Protein AF-A0A0G4PIU4-F1 (afdb_monomer_lite)

Secondary structure (DSSP, 8-state):
-HHHHHHHHSSPPP---HHHHHHHHHHSHHHHHHHHHHHHT-----HHHHHHH-TT---HHHHHHHTSTT--

Radius of gyration: 15.78 Å; chains: 1; bounding box: 31×24×39 Å

pLDDT: mean 91.6, std 4.67, range [64.88, 97.69]

Organism: Penicillium camemberti (strain FM 013) (NCBI:txid1429867)

Foldseek 3Di:
DQVLCCVQQVDGDDDDDPVVVVVVLVVPVVSVVVVVCCVPPNDPDDPVVVCVVPVPDDDPNRCCQPPDPSHD

Structure (mmCIF, N/CA/C/O backbone):
data_AF-A0A0G4PIU4-F1
#
_entry.id   AF-A0A0G4PIU4-F1
#
loop_
_atom_site.group_PDB
_atom_site.id
_atom_site.type_symbol
_atom_site.label_atom_id
_atom_site.label_alt_id
_atom_site.label_comp_id
_atom_site.label_asym_id
_atom_site.label_entity_id
_atom_site.label_seq_id
_atom_site.pdbx_PDB_ins_code
_atom_site.Cartn_x
_atom_site.Cartn_y
_atom_site.Cartn_z
_atom_site.occupancy
_atom_site.B_iso_or_equiv
_atom_site.auth_seq_id
_atom_site.auth_comp_id
_atom_site.auth_asym_id
_atom_site.auth_atom_id
_atom_site.pdbx_PDB_model_num
ATOM 1 N N . MET A 1 1 ? -8.166 3.867 -4.101 1.00 87.38 1 MET A N 1
ATOM 2 C CA . MET A 1 1 ? -8.224 2.665 -3.236 1.00 87.38 1 MET A CA 1
ATOM 3 C C . MET A 1 1 ? -9.571 2.543 -2.528 1.00 87.38 1 MET A C 1
ATOM 5 O O . MET A 1 1 ? -10.258 1.569 -2.789 1.00 87.38 1 MET A O 1
ATOM 9 N N . ALA A 1 2 ? -9.991 3.526 -1.717 1.00 92.44 2 ALA A N 1
ATOM 10 C CA . ALA A 1 2 ? -11.279 3.486 -1.003 1.00 92.44 2 ALA A CA 1
ATOM 11 C C . ALA A 1 2 ? -12.505 3.284 -1.903 1.00 92.44 2 ALA A C 1
ATOM 13 O O . ALA A 1 2 ? -13.334 2.426 -1.618 1.00 92.44 2 ALA A O 1
ATOM 14 N N . SER A 1 3 ? -12.577 4.001 -3.027 1.00 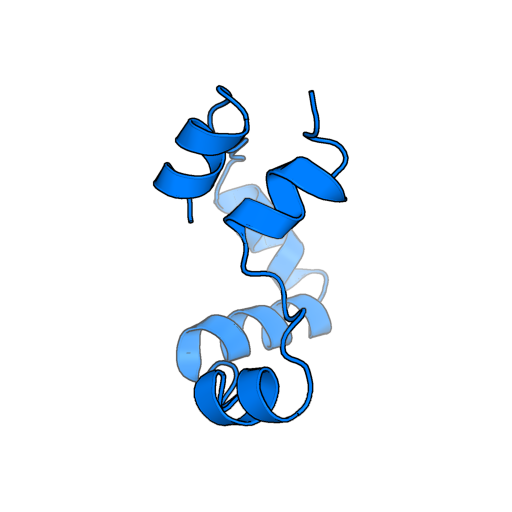94.44 3 SER A N 1
ATOM 15 C CA . SER A 1 3 ? -13.643 3.826 -4.019 1.00 94.44 3 SER A CA 1
ATOM 16 C C . SER A 1 3 ? -13.694 2.401 -4.576 1.00 94.44 3 SER A C 1
ATOM 18 O O . SER A 1 3 ? -14.750 1.782 -4.562 1.00 94.44 3 SER A O 1
ATOM 20 N N . VAL A 1 4 ? -12.552 1.859 -5.010 1.00 95.00 4 VAL A N 1
ATOM 21 C CA . VAL A 1 4 ? -12.445 0.487 -5.535 1.00 95.00 4 VAL A CA 1
ATOM 22 C C . VAL A 1 4 ? -12.847 -0.533 -4.471 1.00 95.00 4 VAL A C 1
ATOM 24 O O . VAL A 1 4 ? -13.620 -1.436 -4.764 1.00 95.00 4 VAL A O 1
ATOM 27 N N . PHE A 1 5 ? -12.389 -0.365 -3.228 1.00 95.00 5 PHE A N 1
ATOM 28 C CA . PHE A 1 5 ? -12.762 -1.249 -2.126 1.00 95.00 5 PHE A CA 1
ATOM 29 C C . PHE A 1 5 ? -14.275 -1.246 -1.884 1.00 95.00 5 PHE A C 1
ATOM 31 O O . PHE A 1 5 ? -14.891 -2.310 -1.864 1.00 95.00 5 PHE A O 1
ATOM 38 N N . GLN A 1 6 ? -14.890 -0.064 -1.780 1.00 94.25 6 GLN A N 1
ATOM 39 C CA . GLN A 1 6 ? -16.335 0.075 -1.595 1.00 94.25 6 GLN A CA 1
ATOM 40 C C . GLN A 1 6 ? -17.124 -0.514 -2.769 1.00 94.25 6 GLN A C 1
ATOM 42 O O . GLN A 1 6 ? -18.106 -1.217 -2.550 1.00 94.25 6 GLN A O 1
ATOM 47 N N . GLN A 1 7 ? -16.696 -0.262 -4.008 1.00 94.75 7 GLN A N 1
ATOM 48 C CA . GLN A 1 7 ? -17.357 -0.792 -5.202 1.00 94.75 7 GLN A CA 1
ATOM 49 C C . GLN A 1 7 ? -17.299 -2.322 -5.259 1.00 94.75 7 GLN A C 1
ATOM 51 O O . GLN A 1 7 ? -18.293 -2.959 -5.592 1.00 94.75 7 GLN A O 1
ATOM 56 N N . LYS A 1 8 ? -16.147 -2.911 -4.921 1.00 94.88 8 LYS A N 1
ATOM 57 C CA . LYS A 1 8 ? -15.895 -4.352 -5.060 1.00 94.88 8 LYS A CA 1
ATOM 58 C C . LYS A 1 8 ? -16.439 -5.169 -3.887 1.00 94.88 8 LYS A C 1
ATOM 60 O O . LYS A 1 8 ? -16.929 -6.274 -4.084 1.00 94.88 8 LYS A O 1
ATOM 65 N N . THR A 1 9 ? -16.406 -4.620 -2.673 1.00 93.62 9 THR A N 1
ATOM 66 C CA . THR A 1 9 ? -16.825 -5.334 -1.451 1.00 93.62 9 THR A CA 1
ATOM 67 C C . THR A 1 9 ? -18.216 -4.925 -0.955 1.00 93.62 9 THR A C 1
ATOM 69 O O . THR A 1 9 ? -18.873 -5.690 -0.252 1.00 93.62 9 THR A O 1
ATOM 72 N N . GLY A 1 10 ? -18.697 -3.728 -1.310 1.00 93.44 10 GLY A N 1
ATOM 73 C CA . GLY A 1 10 ? -19.902 -3.123 -0.732 1.00 93.44 10 GLY A CA 1
ATOM 74 C C . GLY A 1 10 ? -19.713 -2.569 0.687 1.00 93.44 10 GLY A C 1
ATOM 75 O O . GLY A 1 10 ? -20.673 -2.069 1.268 1.00 93.44 10 GLY A O 1
ATOM 76 N N . LYS A 1 11 ? -18.499 -2.630 1.247 1.00 90.50 11 LYS A N 1
ATOM 77 C CA . LYS A 1 11 ? -18.170 -2.173 2.604 1.00 90.50 11 LYS A CA 1
ATOM 78 C C . LYS A 1 11 ? -17.292 -0.926 2.555 1.00 90.50 11 LYS A C 1
ATOM 80 O O . LYS A 1 11 ? -16.455 -0.791 1.662 1.00 90.50 11 LYS A O 1
ATOM 85 N N . SER A 1 12 ? -17.434 -0.050 3.545 1.00 90.94 12 SER A N 1
ATOM 86 C CA . SER A 1 12 ? -16.497 1.057 3.732 1.00 90.94 12 SER A CA 1
ATOM 87 C C . SER A 1 12 ? -15.155 0.527 4.237 1.00 90.94 12 SER A C 1
ATOM 89 O O . SER A 1 12 ? -15.094 -0.513 4.897 1.00 90.94 12 SER A O 1
ATOM 91 N N . ILE A 1 13 ? -14.059 1.225 3.916 1.00 89.50 13 ILE A N 1
ATOM 92 C CA . ILE A 1 13 ? -12.747 0.867 4.466 1.00 89.50 13 ILE A CA 1
ATOM 93 C C . 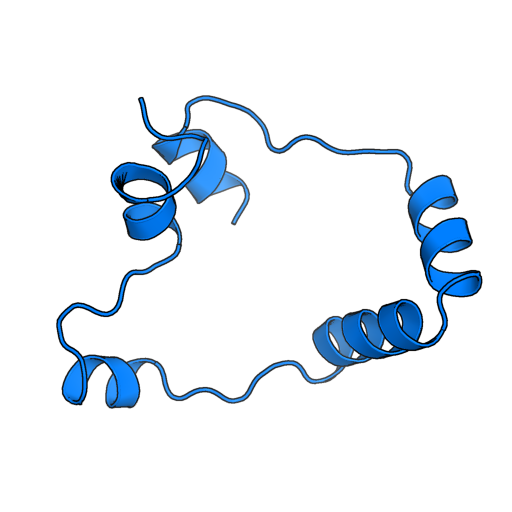ILE A 1 13 ? -12.793 1.065 5.988 1.00 89.50 13 ILE A C 1
ATOM 95 O O . ILE A 1 13 ? -13.119 2.169 6.431 1.00 89.50 13 ILE A O 1
ATOM 99 N N . PRO A 1 14 ? -12.448 0.041 6.790 1.00 86.50 14 PRO A N 1
ATOM 100 C CA . PRO A 1 14 ? -12.357 0.200 8.232 1.00 86.50 14 PRO A CA 1
ATOM 101 C C . PRO A 1 14 ? -11.226 1.174 8.575 1.00 86.50 14 PRO A C 1
ATOM 103 O O . PRO A 1 14 ? -10.094 1.025 8.115 1.00 86.50 14 PRO A O 1
ATOM 106 N N . SER A 1 15 ? -11.536 2.173 9.394 1.00 88.25 15 SER A N 1
ATOM 107 C CA . SER A 1 15 ? -10.586 3.174 9.882 1.00 88.25 15 SER A CA 1
ATOM 108 C C . SER A 1 15 ? -10.431 3.086 11.398 1.00 88.25 15 SER A C 1
ATOM 110 O O . SER A 1 15 ? -11.345 2.654 12.096 1.00 88.25 15 SER A O 1
ATOM 112 N N . THR A 1 16 ? -9.298 3.557 11.915 1.00 90.06 16 THR A N 1
ATOM 113 C CA . THR A 1 16 ? -9.051 3.713 13.356 1.00 90.06 16 THR A CA 1
ATOM 114 C C . THR A 1 16 ? -8.577 5.134 13.671 1.00 90.06 16 THR A C 1
ATOM 116 O O . THR A 1 16 ? -8.392 5.952 12.768 1.00 90.06 16 THR A O 1
ATOM 119 N N . PHE A 1 17 ? -8.391 5.448 14.952 1.00 91.81 17 PHE A N 1
ATOM 120 C CA . PHE A 1 17 ? -7.947 6.763 15.399 1.00 91.81 17 PHE A CA 1
ATOM 121 C C . PHE A 1 17 ? -6.482 7.026 15.032 1.00 91.81 17 PHE A C 1
ATOM 123 O O . PHE A 1 17 ? -5.594 6.226 15.327 1.00 91.81 17 PHE A O 1
ATOM 130 N N . GLN A 1 18 ? -6.212 8.204 14.464 1.00 88.06 18 GLN A N 1
ATOM 131 C CA . GLN A 1 18 ? -4.877 8.588 13.996 1.00 88.06 18 GLN A CA 1
ATOM 132 C C . GLN A 1 18 ? -3.813 8.559 15.104 1.00 88.06 18 GLN A C 1
ATOM 134 O O . GLN A 1 18 ? -2.683 8.154 14.848 1.00 88.06 18 GLN A O 1
ATOM 139 N N . PHE A 1 19 ? -4.159 8.932 16.341 1.00 92.50 19 PHE A N 1
ATOM 140 C CA . PHE A 1 19 ? -3.194 8.921 17.445 1.00 92.50 19 PHE A CA 1
ATOM 141 C C . PHE A 1 19 ? -2.716 7.501 17.793 1.00 92.50 19 PHE A C 1
ATOM 143 O O . PHE A 1 19 ? -1.541 7.318 18.104 1.00 92.50 19 PHE A O 1
ATOM 150 N N . LEU A 1 20 ? -3.590 6.490 17.682 1.00 91.75 20 LEU A N 1
ATOM 151 C CA . LEU A 1 20 ? -3.216 5.089 17.895 1.00 91.75 20 LEU A CA 1
ATOM 152 C C . LEU A 1 20 ? -2.232 4.625 16.822 1.00 91.75 20 LEU A C 1
ATOM 154 O O . LEU A 1 20 ? -1.227 3.993 17.143 1.00 91.75 20 LEU A O 1
ATOM 158 N N . CYS A 1 21 ? -2.473 5.003 15.562 1.00 88.38 21 CYS A N 1
ATOM 159 C CA . CYS A 1 21 ? -1.523 4.761 14.479 1.00 88.38 21 CYS A CA 1
ATOM 160 C C . CYS A 1 21 ? -0.171 5.433 14.755 1.00 88.38 21 CYS A C 1
ATOM 162 O O . CYS A 1 21 ? 0.860 4.784 14.614 1.00 88.38 21 CYS A O 1
ATOM 164 N N . SER A 1 22 ? -0.151 6.694 15.199 1.00 87.12 22 SER A N 1
ATOM 165 C CA . SER A 1 22 ? 1.096 7.407 15.515 1.00 87.12 22 SER A CA 1
ATOM 166 C C . SER A 1 22 ? 1.898 6.733 16.633 1.00 87.12 22 SER A C 1
ATOM 168 O O . SER A 1 22 ? 3.116 6.603 16.515 1.00 87.12 22 SER A O 1
ATOM 170 N N . ILE A 1 23 ? 1.233 6.263 17.695 1.00 91.94 23 ILE A N 1
ATOM 171 C CA . ILE A 1 23 ? 1.883 5.529 18.795 1.00 91.94 23 ILE A CA 1
ATOM 172 C C . ILE A 1 23 ? 2.480 4.215 18.283 1.00 91.94 23 ILE A C 1
ATOM 174 O O . ILE A 1 23 ? 3.648 3.924 18.542 1.00 91.94 23 ILE A O 1
ATOM 178 N N . PHE A 1 24 ? 1.704 3.443 17.519 1.00 89.94 24 PHE A N 1
ATOM 179 C CA . PHE A 1 24 ? 2.159 2.183 16.933 1.00 89.94 24 PHE A CA 1
ATOM 180 C C . PHE A 1 24 ? 3.404 2.388 16.059 1.00 89.94 24 PHE A C 1
ATOM 182 O O . PHE A 1 24 ? 4.426 1.729 16.256 1.00 89.94 24 PHE A O 1
ATOM 189 N N . MET A 1 25 ? 3.356 3.378 15.172 1.00 88.12 25 MET A N 1
ATOM 190 C CA . MET A 1 25 ? 4.454 3.743 14.278 1.00 88.12 25 MET A CA 1
ATOM 191 C C . MET A 1 25 ? 5.719 4.183 15.021 1.00 88.12 25 MET A C 1
ATOM 193 O O . MET A 1 25 ? 6.826 3.864 14.591 1.00 88.12 25 MET A O 1
ATOM 197 N N . ALA A 1 26 ? 5.571 4.888 16.145 1.00 87.38 26 ALA A N 1
ATOM 198 C CA . ALA A 1 26 ? 6.696 5.268 16.995 1.00 87.38 26 ALA A CA 1
ATOM 199 C C . ALA A 1 26 ? 7.287 4.069 17.762 1.00 87.38 26 ALA A C 1
ATOM 201 O O . ALA A 1 26 ? 8.501 4.006 17.959 1.00 87.38 26 ALA A O 1
ATOM 202 N N . SER A 1 27 ? 6.446 3.114 18.180 1.00 89.56 27 SER A N 1
ATOM 203 C CA . SER A 1 27 ? 6.874 1.918 18.922 1.00 89.56 27 SER A CA 1
ATOM 204 C C . SER A 1 27 ? 7.585 0.876 18.051 1.00 89.56 27 SER A C 1
ATOM 206 O O . SER A 1 27 ? 8.528 0.234 18.509 1.00 89.56 27 SER A O 1
ATOM 208 N N . MET A 1 28 ? 7.185 0.737 16.784 1.00 91.25 28 MET A N 1
ATOM 209 C CA . MET A 1 28 ? 7.749 -0.224 15.835 1.00 91.25 28 MET A CA 1
ATOM 210 C C . MET A 1 28 ? 8.543 0.510 14.759 1.00 91.25 28 MET A C 1
ATOM 212 O O . MET A 1 28 ? 8.053 0.729 13.654 1.00 91.25 28 MET A O 1
ATOM 216 N N . LYS A 1 29 ? 9.779 0.898 15.091 1.00 85.81 29 LYS A N 1
ATOM 217 C CA . LYS A 1 29 ? 10.611 1.785 14.259 1.00 85.81 29 LYS A CA 1
ATOM 218 C C . LYS A 1 29 ? 10.738 1.339 12.801 1.00 85.81 29 LYS A C 1
ATOM 220 O O . LYS A 1 29 ? 10.599 2.179 11.921 1.00 85.81 29 LYS A O 1
ATOM 225 N N . ASP A 1 30 ? 10.924 0.046 12.537 1.00 89.62 30 ASP A N 1
ATOM 226 C CA . ASP A 1 30 ? 11.039 -0.468 11.163 1.00 89.62 30 ASP A CA 1
ATOM 227 C C . ASP A 1 30 ? 9.745 -0.269 10.362 1.00 89.62 30 ASP A C 1
ATOM 229 O O . ASP A 1 30 ? 9.777 0.162 9.210 1.00 89.62 30 ASP A O 1
ATOM 233 N N . MET A 1 31 ? 8.592 -0.492 10.998 1.00 88.12 31 MET A N 1
ATOM 234 C CA . MET A 1 31 ? 7.278 -0.208 10.416 1.00 88.12 31 MET A CA 1
ATOM 235 C C . MET A 1 31 ? 7.101 1.304 10.202 1.00 88.12 31 MET A C 1
ATOM 237 O O . MET A 1 31 ? 6.698 1.744 9.125 1.00 88.12 31 MET A O 1
ATOM 241 N N . GLY A 1 32 ? 7.508 2.092 11.204 1.00 88.06 32 GLY A N 1
ATOM 242 C CA . GLY A 1 32 ? 7.660 3.546 11.169 1.00 88.06 32 GLY A CA 1
ATOM 243 C C . GLY A 1 32 ? 8.350 4.048 9.898 1.00 88.06 32 GLY A C 1
ATOM 244 O O . GLY A 1 32 ? 7.797 4.839 9.129 1.00 88.06 32 GLY A O 1
ATOM 245 N N . TYR A 1 33 ? 9.566 3.555 9.669 1.00 92.06 33 TYR A N 1
ATOM 246 C CA . TYR A 1 33 ? 10.394 3.923 8.526 1.00 92.06 33 TYR A CA 1
ATOM 247 C C . TYR A 1 33 ? 9.823 3.431 7.201 1.00 92.06 33 TYR A C 1
ATOM 249 O O . TYR A 1 33 ? 9.847 4.180 6.227 1.00 92.06 33 TYR A O 1
ATOM 257 N N . MET A 1 34 ? 9.267 2.220 7.159 1.00 92.88 34 MET A N 1
ATOM 258 C CA . MET A 1 34 ? 8.684 1.662 5.942 1.00 92.88 34 MET A CA 1
ATOM 259 C C . MET A 1 34 ? 7.511 2.507 5.426 1.00 92.88 34 MET A C 1
ATOM 261 O O . MET A 1 34 ? 7.496 2.880 4.255 1.00 92.88 34 MET A O 1
ATOM 265 N N . PHE A 1 35 ? 6.555 2.879 6.281 1.00 88.31 35 PHE A N 1
ATOM 266 C CA . PHE A 1 35 ? 5.442 3.737 5.854 1.00 88.31 35 PHE A CA 1
ATOM 267 C C . PHE A 1 35 ? 5.882 5.169 5.550 1.00 88.31 35 PHE A C 1
ATOM 269 O O . PHE A 1 35 ? 5.325 5.784 4.642 1.00 88.31 35 PHE A O 1
ATOM 276 N N . LYS A 1 36 ? 6.885 5.700 6.262 1.00 89.81 36 LYS A N 1
ATOM 277 C CA . LYS A 1 36 ? 7.483 6.988 5.889 1.00 89.81 36 LYS A CA 1
ATOM 278 C C . LYS A 1 36 ? 8.072 6.918 4.478 1.00 89.81 36 LYS A C 1
ATOM 280 O O . LYS A 1 36 ? 7.811 7.788 3.658 1.00 89.81 36 LYS A O 1
ATOM 285 N N . TRP A 1 37 ? 8.787 5.842 4.163 1.00 93.38 37 TRP A N 1
ATOM 286 C CA . TRP A 1 37 ? 9.304 5.606 2.821 1.00 93.38 37 TRP A CA 1
ATOM 287 C C . TRP A 1 37 ? 8.184 5.433 1.779 1.00 93.38 37 TRP A C 1
ATOM 289 O O . TRP A 1 37 ? 8.293 5.996 0.690 1.00 93.38 37 TRP A O 1
ATOM 299 N N . PHE A 1 38 ? 7.083 4.738 2.105 1.00 91.62 38 PHE A N 1
ATOM 300 C CA . PHE A 1 38 ? 5.903 4.647 1.227 1.00 91.62 38 PHE A CA 1
ATOM 301 C C . PHE A 1 38 ? 5.300 6.013 0.904 1.00 91.62 38 PHE A C 1
ATOM 303 O O . PHE A 1 38 ? 4.861 6.222 -0.224 1.00 91.62 38 PHE A O 1
ATOM 310 N N . HIS A 1 39 ? 5.274 6.916 1.884 1.00 88.12 39 HIS A N 1
ATOM 311 C CA . HIS A 1 39 ? 4.763 8.272 1.719 1.00 88.12 39 HIS A CA 1
ATOM 312 C C . HIS A 1 39 ? 5.705 9.147 0.878 1.00 88.12 39 HIS A C 1
ATOM 314 O O . HIS A 1 39 ? 5.249 9.839 -0.028 1.00 88.12 39 HIS A O 1
ATOM 320 N N . ASP A 1 40 ? 7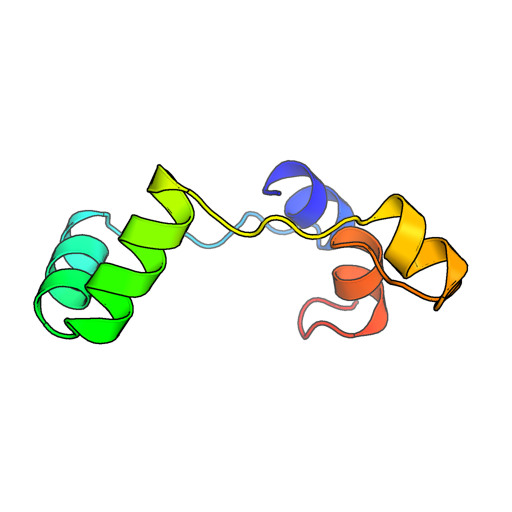.008 9.103 1.163 1.00 89.00 40 ASP A N 1
ATOM 321 C CA . ASP A 1 40 ? 7.973 10.059 0.610 1.00 89.00 40 ASP A CA 1
ATOM 322 C C . ASP A 1 40 ? 8.503 9.661 -0.780 1.00 89.00 40 ASP A C 1
ATOM 324 O O . ASP A 1 40 ? 8.808 10.531 -1.595 1.00 89.00 40 ASP A O 1
ATOM 328 N N . GLY A 1 41 ? 8.652 8.361 -1.061 1.00 84.44 41 GLY A N 1
ATOM 329 C CA . GLY A 1 41 ? 9.311 7.881 -2.285 1.00 84.44 41 GLY A CA 1
ATOM 330 C C . GLY A 1 41 ? 8.639 6.691 -2.961 1.00 84.44 41 GLY A C 1
ATOM 331 O O . GLY A 1 41 ? 8.628 6.621 -4.190 1.00 84.44 41 GLY A O 1
ATOM 332 N N . GLY A 1 42 ? 8.060 5.783 -2.174 1.00 87.25 42 GLY A N 1
ATOM 333 C CA . GLY A 1 42 ? 7.278 4.651 -2.656 1.00 87.25 42 GLY A CA 1
ATOM 334 C C . GLY A 1 42 ? 8.010 3.710 -3.621 1.00 87.25 42 GLY A C 1
ATOM 335 O O . GLY A 1 42 ? 9.215 3.784 -3.868 1.00 87.25 42 GLY A O 1
ATOM 336 N N . TYR A 1 43 ? 7.244 2.775 -4.177 1.00 87.81 43 TYR A N 1
ATOM 337 C CA . TYR A 1 43 ? 7.747 1.799 -5.139 1.00 87.81 43 TYR A CA 1
ATOM 338 C C . TYR A 1 43 ? 7.831 2.388 -6.554 1.00 87.81 43 TYR A C 1
ATOM 340 O O . TYR A 1 43 ? 6.946 3.123 -6.983 1.00 87.81 43 TYR A O 1
ATOM 348 N N . LYS A 1 44 ? 8.858 1.992 -7.316 1.00 91.38 44 LYS A N 1
ATOM 349 C CA . LYS A 1 44 ? 9.080 2.390 -8.722 1.00 91.38 44 LYS A CA 1
ATOM 350 C C . LYS A 1 44 ? 8.818 1.243 -9.707 1.00 91.38 44 LYS A C 1
ATOM 352 O O . LYS A 1 44 ? 9.593 1.023 -10.630 1.00 91.38 44 LYS A O 1
ATOM 357 N N . ALA A 1 45 ? 7.773 0.457 -9.461 1.00 92.69 45 ALA A N 1
ATOM 358 C CA . ALA A 1 45 ? 7.449 -0.694 -10.300 1.00 92.69 45 ALA A CA 1
ATOM 359 C C . ALA A 1 45 ? 6.869 -0.262 -11.660 1.00 92.69 45 ALA A C 1
ATOM 361 O O . ALA A 1 45 ? 5.953 0.560 -11.710 1.00 92.69 45 ALA A O 1
ATOM 362 N N . ASP A 1 46 ? 7.355 -0.864 -12.747 1.00 95.38 46 ASP A N 1
ATOM 363 C CA . ASP A 1 46 ? 6.808 -0.690 -14.097 1.00 95.38 46 ASP A CA 1
ATOM 364 C C . ASP A 1 46 ? 5.635 -1.659 -14.312 1.00 95.38 46 ASP A C 1
ATOM 366 O O . ASP A 1 46 ? 5.801 -2.819 -14.688 1.00 95.38 4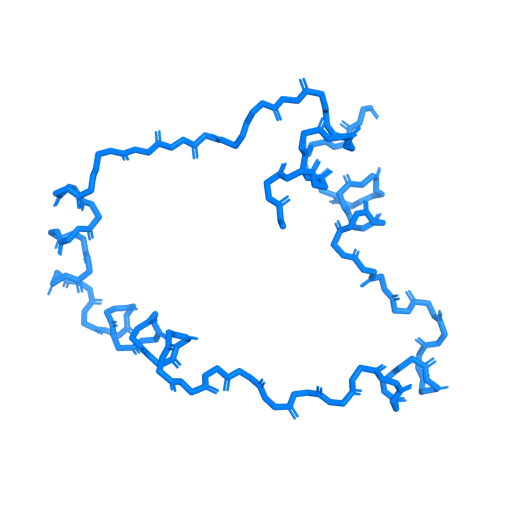6 ASP A O 1
ATOM 370 N N . ILE A 1 47 ? 4.423 -1.197 -13.999 1.00 95.00 47 ILE A N 1
ATOM 371 C CA . ILE A 1 47 ? 3.208 -2.011 -14.132 1.00 95.00 47 ILE A CA 1
ATOM 372 C C . ILE A 1 47 ? 2.943 -2.442 -15.587 1.00 95.00 47 ILE A C 1
ATOM 374 O O . ILE A 1 47 ? 2.570 -3.605 -15.778 1.00 95.00 47 ILE A O 1
ATOM 378 N N . PRO A 1 48 ? 3.109 -1.577 -16.610 1.00 95.44 48 PRO A N 1
ATOM 379 C CA . PRO A 1 48 ? 3.043 -1.999 -18.006 1.00 95.44 48 PRO A CA 1
ATOM 380 C C . PRO A 1 48 ? 3.957 -3.182 -18.331 1.00 95.44 48 PRO A C 1
ATOM 382 O O . PRO A 1 48 ? 3.464 -4.182 -18.852 1.00 95.44 48 PRO A O 1
ATOM 385 N N . GLU A 1 49 ? 5.242 -3.112 -17.985 1.00 96.94 49 GLU A N 1
ATOM 386 C CA . GLU A 1 49 ? 6.196 -4.188 -18.276 1.00 96.94 49 GLU A CA 1
ATOM 387 C C . GLU A 1 49 ? 5.856 -5.469 -17.510 1.00 96.94 49 GLU A C 1
ATOM 389 O O . GLU A 1 49 ? 5.790 -6.556 -18.088 1.00 96.94 49 GLU A O 1
ATOM 394 N N . LEU A 1 50 ? 5.512 -5.354 -16.225 1.00 96.62 50 LEU A N 1
ATOM 395 C CA . LEU A 1 50 ? 5.099 -6.507 -15.423 1.00 96.62 50 LEU A CA 1
ATOM 396 C C . LEU A 1 50 ? 3.850 -7.195 -15.987 1.00 96.62 50 LEU A C 1
ATOM 398 O O . LEU A 1 50 ? 3.735 -8.417 -15.900 1.00 96.62 50 LEU A O 1
ATOM 402 N N . ARG A 1 51 ? 2.929 -6.443 -16.603 1.00 96.31 51 ARG A N 1
ATOM 403 C CA . ARG A 1 51 ? 1.756 -7.010 -17.283 1.00 96.31 51 ARG A CA 1
ATOM 404 C C . ARG A 1 51 ? 2.122 -7.704 -18.599 1.00 96.31 51 ARG A C 1
ATOM 406 O O . ARG A 1 51 ? 1.427 -8.640 -18.982 1.00 96.31 51 ARG A O 1
ATOM 413 N N . ARG A 1 52 ? 3.197 -7.291 -19.282 1.00 96.56 52 ARG A N 1
ATOM 414 C CA . ARG A 1 52 ? 3.718 -8.016 -20.458 1.00 96.56 52 ARG A CA 1
ATOM 415 C C . ARG A 1 52 ? 4.319 -9.357 -20.054 1.00 96.56 52 ARG A C 1
ATOM 417 O O . ARG A 1 52 ? 4.049 -10.356 -20.712 1.00 96.56 52 ARG A O 1
ATOM 424 N N . ILE A 1 53 ? 5.086 -9.374 -18.963 1.00 97.69 53 ILE A N 1
ATOM 425 C CA . ILE A 1 53 ? 5.715 -10.588 -18.422 1.00 97.69 53 ILE A CA 1
ATOM 426 C C . ILE A 1 53 ? 4.657 -11.539 -17.846 1.00 97.69 53 ILE A C 1
ATOM 428 O O . ILE A 1 53 ? 4.702 -12.744 -18.082 1.00 97.69 53 ILE A O 1
ATOM 432 N N . ASN A 1 54 ? 3.684 -11.003 -17.107 1.00 96.62 54 ASN A N 1
ATOM 433 C CA . ASN A 1 54 ? 2.578 -11.756 -16.529 1.00 96.62 54 ASN A CA 1
ATOM 434 C C . ASN A 1 54 ? 1.229 -11.124 -16.918 1.00 96.62 54 ASN A C 1
ATOM 436 O O . ASN A 1 54 ? 0.712 -10.274 -16.184 1.00 96.62 54 ASN A O 1
ATOM 440 N N . PRO A 1 55 ? 0.600 -11.574 -18.021 1.00 94.31 55 PRO A N 1
ATOM 441 C CA . PRO A 1 55 ? -0.711 -11.076 -18.446 1.00 94.31 55 PRO A CA 1
ATOM 442 C C . PRO A 1 55 ? -1.814 -11.241 -17.391 1.00 94.31 55 PRO A C 1
ATOM 444 O O . PRO A 1 55 ? -2.780 -10.479 -17.379 1.00 94.31 55 PRO A O 1
ATOM 447 N N . GLY A 1 56 ? -1.658 -12.201 -16.473 1.00 94.75 56 GLY A N 1
ATOM 448 C CA . GLY A 1 56 ? -2.565 -12.441 -15.351 1.00 94.75 56 GLY A CA 1
ATOM 449 C C . GLY A 1 56 ? -2.359 -11.517 -14.147 1.00 94.75 56 GLY A C 1
ATOM 450 O O . GLY A 1 56 ? -2.979 -11.753 -13.109 1.00 94.75 56 GLY A O 1
ATOM 451 N N . LEU A 1 57 ? -1.494 -10.497 -14.243 1.00 96.81 57 LEU A N 1
ATOM 4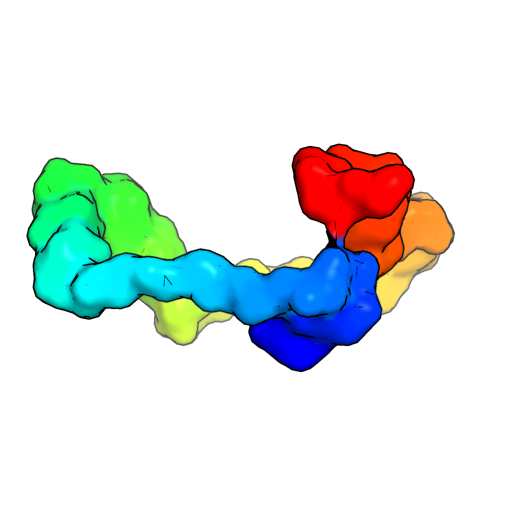52 C CA . LEU A 1 57 ? -1.227 -9.561 -13.152 1.00 96.81 57 LEU A CA 1
ATOM 453 C C . LEU A 1 57 ? -2.517 -8.859 -12.707 1.00 96.81 57 LEU A C 1
ATOM 455 O O . LEU A 1 57 ? -3.106 -8.048 -13.435 1.00 96.81 57 LEU A O 1
ATOM 459 N N . LYS A 1 58 ? -2.940 -9.180 -11.483 1.00 95.88 58 LYS A N 1
ATOM 460 C CA . LYS A 1 58 ? -4.161 -8.657 -10.874 1.00 95.88 58 LYS A CA 1
ATOM 461 C C . LYS A 1 58 ? -3.940 -7.216 -10.442 1.00 95.88 58 LYS A C 1
ATOM 463 O O . LYS A 1 58 ? -2.918 -6.882 -9.847 1.00 95.88 58 LYS A O 1
ATOM 468 N N . ASP A 1 59 ? -4.920 -6.371 -10.728 1.00 95.56 59 ASP A N 1
ATOM 469 C CA . ASP A 1 59 ? -5.037 -5.094 -10.040 1.00 95.56 59 ASP A CA 1
ATOM 470 C C . ASP A 1 59 ? -5.714 -5.281 -8.673 1.00 95.56 59 ASP A C 1
ATOM 472 O O . ASP A 1 59 ? -6.172 -6.371 -8.312 1.00 95.56 59 ASP A O 1
ATOM 476 N N . PHE A 1 60 ? -5.781 -4.196 -7.904 1.00 95.19 60 PHE A N 1
ATOM 477 C CA . PHE A 1 60 ? -6.369 -4.214 -6.568 1.00 95.19 60 PHE A CA 1
ATOM 478 C C . PHE A 1 60 ? -7.829 -4.698 -6.564 1.00 95.19 60 PHE A C 1
ATOM 480 O O . PHE A 1 60 ? -8.220 -5.452 -5.678 1.00 95.19 60 PHE A O 1
ATO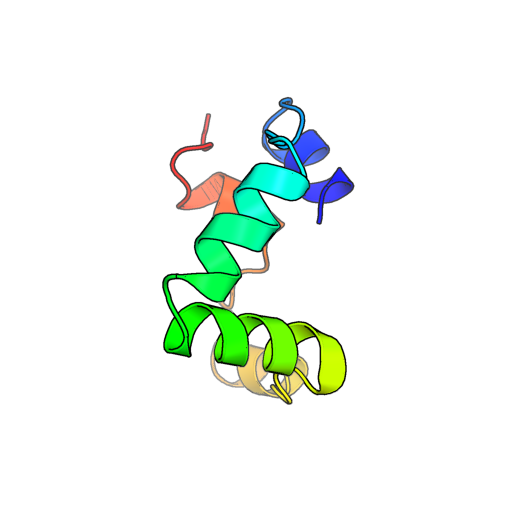M 487 N N . GLY A 1 61 ? -8.635 -4.304 -7.555 1.00 95.00 61 GLY A N 1
ATOM 488 C CA . GLY A 1 61 ? -10.044 -4.696 -7.622 1.00 95.00 61 GLY A CA 1
ATOM 489 C C . GLY A 1 61 ? -10.224 -6.177 -7.953 1.00 95.00 61 GLY A C 1
ATOM 490 O O . GLY A 1 61 ? -11.017 -6.860 -7.313 1.00 95.00 61 GLY A O 1
ATOM 491 N N . THR A 1 62 ? -9.442 -6.677 -8.906 1.00 95.81 62 THR A N 1
ATOM 492 C CA . THR A 1 62 ? -9.438 -8.083 -9.320 1.00 95.81 62 THR A CA 1
ATOM 493 C C . THR A 1 62 ? -8.986 -8.988 -8.179 1.00 95.81 62 THR A C 1
ATOM 495 O O . THR A 1 62 ? -9.565 -10.051 -7.965 1.00 95.81 62 THR A O 1
ATOM 498 N N . TRP A 1 63 ? -7.967 -8.567 -7.424 1.00 96.56 63 TRP A N 1
ATOM 499 C CA . TRP A 1 63 ? -7.523 -9.287 -6.233 1.00 96.56 63 TRP A CA 1
ATOM 500 C C . TRP A 1 63 ? -8.607 -9.313 -5.146 1.00 96.56 63 TRP A C 1
ATOM 502 O O . TRP A 1 63 ? -8.873 -10.374 -4.579 1.00 96.56 63 TRP A O 1
ATOM 512 N N . LEU A 1 64 ? -9.288 -8.183 -4.902 1.00 95.50 64 LEU A N 1
ATOM 513 C CA . LEU A 1 64 ? -10.388 -8.118 -3.933 1.00 95.50 64 LEU A CA 1
ATOM 514 C C . LEU A 1 64 ? -11.501 -9.123 -4.252 1.00 95.50 64 LEU A C 1
ATOM 516 O O . LEU A 1 64 ? -11.979 -9.807 -3.351 1.00 95.50 64 LEU A O 1
ATOM 520 N N . GLU A 1 65 ? -11.885 -9.241 -5.521 1.00 94.25 65 GLU A N 1
ATOM 521 C CA . GLU A 1 65 ? -12.958 -10.148 -5.945 1.00 94.25 65 GLU A CA 1
ATOM 522 C C . GLU A 1 65 ? -12.559 -11.625 -5.897 1.00 94.25 65 GLU A C 1
ATOM 524 O O . GLU A 1 65 ? -13.402 -12.473 -5.610 1.00 94.25 65 GLU A O 1
ATOM 529 N N . ARG A 1 66 ? -11.299 -11.949 -6.210 1.00 93.62 66 ARG A N 1
ATOM 530 C CA . ARG A 1 66 ? -10.891 -13.337 -6.474 1.00 93.62 66 ARG A CA 1
ATOM 531 C C . ARG A 1 66 ? -10.163 -14.004 -5.317 1.00 93.62 66 ARG A C 1
ATOM 533 O O . ARG A 1 66 ? -10.347 -15.201 -5.123 1.00 93.62 66 ARG A O 1
ATOM 540 N N . ASP A 1 67 ? -9.341 -13.257 -4.584 1.00 93.75 67 ASP A N 1
ATOM 541 C CA . ASP A 1 67 ? -8.368 -13.842 -3.653 1.00 93.75 67 ASP A CA 1
ATOM 542 C C . ASP A 1 67 ? -8.429 -13.260 -2.241 1.00 93.75 67 ASP A C 1
ATOM 544 O O . ASP A 1 67 ? -7.835 -13.826 -1.329 1.00 93.75 67 ASP A O 1
ATOM 548 N N . SER A 1 68 ? -9.090 -12.117 -2.045 1.00 93.19 68 SER A N 1
ATOM 549 C CA . SER A 1 68 ? -9.155 -11.500 -0.721 1.00 93.19 68 SER A CA 1
ATOM 550 C C . SER A 1 68 ? -10.187 -12.175 0.182 1.00 93.19 68 SER A C 1
ATOM 552 O O . SER A 1 68 ? -11.193 -12.701 -0.289 1.00 93.19 68 SER A O 1
ATOM 554 N N . GLU A 1 69 ? -10.012 -12.033 1.494 1.00 92.06 69 GLU A N 1
ATOM 555 C CA . GLU A 1 69 ? -11.015 -12.404 2.510 1.00 92.06 69 GLU A CA 1
ATOM 556 C C . GLU A 1 69 ? -12.327 -11.597 2.397 1.00 92.06 69 GLU A C 1
ATOM 558 O O . GLU A 1 69 ? -13.315 -11.897 3.062 1.00 92.06 69 GLU A O 1
ATOM 563 N N . PHE A 1 70 ? -12.357 -10.555 1.557 1.00 89.69 70 PHE A N 1
ATOM 564 C CA . PHE A 1 70 ? -13.551 -9.757 1.271 1.00 89.69 70 PHE A CA 1
ATOM 565 C C . PHE A 1 70 ? -14.338 -10.254 0.049 1.00 89.69 70 PHE A C 1
ATOM 567 O O . PHE A 1 70 ? -15.316 -9.604 -0.334 1.00 89.69 70 PHE A O 1
ATOM 574 N N . ARG A 1 71 ? -13.923 -11.371 -0.567 1.00 83.00 71 ARG A N 1
ATOM 575 C CA . ARG A 1 71 ? -14.685 -12.056 -1.620 1.00 83.00 71 ARG A CA 1
ATOM 576 C C . ARG A 1 71 ? -16.100 -12.379 -1.131 1.00 83.00 71 ARG A C 1
ATOM 578 O O . ARG A 1 71 ? -16.293 -12.726 0.034 1.00 83.00 71 ARG A O 1
ATOM 585 N N . ARG A 1 72 ? -17.083 -12.220 -2.016 1.00 64.88 72 ARG A N 1
ATOM 586 C CA . ARG A 1 72 ? -18.465 -12.642 -1.753 1.00 64.88 72 ARG A CA 1
ATOM 587 C C . ARG A 1 72 ? -18.613 -14.150 -1.889 1.00 64.88 72 ARG A C 1
ATOM 589 O O . ARG A 1 72 ? -17.882 -14.735 -2.721 1.00 64.88 72 ARG A O 1
#

Sequence (72 aa):
MASVFQQKTGKSIPSTFQFLCSIFMASMKDMGYMFKWFHDGGYKADIPELRRINPGLKDFGTWLERDSEFRR